Protein AF-A0A3B9LR38-F1 (afdb_monomer)

Sequence (110 aa):
MKTLAETIHGQSDPFAPTHWSVILAAGRSEADPELARAALAQLCQTYWAPLYSFVRSRGYAVHDAQDLTQSFFAYLIEHKIYARADRQKGKFRSFLLASLKNFLADASDR

Radius of gyration: 17.03 Å; Cα contacts (8 Å, |Δi|>4): 72; chains: 1; bounding box: 33×61×38 Å

Mean predicted aligned error: 8.0 Å

Secondary structure (DSSP, 8-state):
-------------SS----HHHHHHHH-TTT-HHHHHHHHHHHHHHHHHHHHHHHHTTT--HHHHHHHHHHHHHHHHHTTGGGG--GGG--HHHHHHHHHHHHHHHHH--

Foldseek 3Di:
DDDDDDDDDPPPPLQDQDDVVLLVQLLPCPPDVVSVVVSLVVVCVRCLVVQLVVLVVVPDDNVRSNVLSVVLSVVCNVVVVSNVDDVVVDGSVVVSVVSSVVSVVVVVVD

Solvent-accessible surface area (backbone atoms only — not comparable to full-atom values): 6557 Å² total; per-residue (Å²): 135,85,84,87,85,84,86,80,79,82,73,71,63,70,62,70,90,77,57,67,66,43,52,54,36,35,53,34,51,89,84,39,51,66,57,10,50,53,27,43,53,50,51,49,66,59,45,46,64,43,50,32,52,53,40,43,75,72,68,49,53,74,66,56,20,51,49,53,44,52,52,48,51,51,52,37,58,76,68,45,50,68,57,70,64,50,75,90,82,47,57,66,67,60,52,52,54,52,52,49,52,53,52,53,52,60,68,69,78,108

pLDDT: mean 84.61, std 16.47, range [34.25, 97.12]

Structure (mmCIF, N/CA/C/O backbone):
data_AF-A0A3B9LR38-F1
#
_entry.id   AF-A0A3B9LR38-F1
#
loop_
_atom_site.group_PDB
_atom_site.id
_atom_site.type_symbol
_atom_site.label_atom_id
_atom_site.label_alt_id
_atom_site.label_comp_id
_atom_site.label_asym_id
_atom_site.label_entity_id
_atom_site.label_seq_id
_atom_site.pdbx_PDB_ins_code
_atom_site.Cartn_x
_atom_site.Cartn_y
_atom_site.Cartn_z
_atom_site.occupancy
_atom_site.B_iso_or_equiv
_atom_site.auth_seq_id
_atom_site.auth_comp_id
_atom_site.auth_asym_id
_atom_site.auth_atom_id
_atom_site.pdbx_PDB_model_num
ATOM 1 N N . MET A 1 1 ? 13.381 -49.519 7.775 1.00 44.41 1 MET A N 1
ATOM 2 C CA . MET A 1 1 ? 12.564 -49.278 6.563 1.00 44.41 1 MET A CA 1
ATOM 3 C C . MET A 1 1 ? 11.939 -47.893 6.732 1.00 44.41 1 MET A C 1
ATOM 5 O O . MET A 1 1 ? 11.012 -47.769 7.508 1.00 44.41 1 MET A O 1
ATOM 9 N N . LYS A 1 2 ? 12.646 -46.787 6.471 1.00 34.25 2 LYS A N 1
ATOM 10 C CA . LYS A 1 2 ? 12.763 -46.039 5.200 1.00 34.25 2 LYS A CA 1
ATOM 11 C C . LYS A 1 2 ? 11.466 -45.915 4.376 1.00 34.25 2 LYS A C 1
ATOM 13 O O . LYS A 1 2 ? 11.116 -46.839 3.659 1.00 34.25 2 LYS A O 1
ATOM 18 N N . THR A 1 3 ? 10.905 -44.703 4.487 1.00 38.25 3 THR A N 1
ATOM 19 C CA . THR A 1 3 ? 10.280 -43.855 3.453 1.00 38.25 3 THR A CA 1
ATOM 20 C C . THR A 1 3 ? 8.892 -44.233 2.949 1.00 38.25 3 THR A C 1
ATOM 22 O O . THR A 1 3 ? 8.753 -45.224 2.253 1.00 38.25 3 THR A O 1
ATOM 25 N N . LEU A 1 4 ? 7.929 -43.326 3.153 1.00 43.00 4 LEU A N 1
ATOM 26 C CA . LEU A 1 4 ? 7.340 -42.560 2.049 1.00 43.00 4 LEU A CA 1
ATOM 27 C C . LEU A 1 4 ? 7.169 -41.102 2.496 1.00 43.00 4 LEU A C 1
ATOM 29 O O . LEU A 1 4 ? 6.490 -40.798 3.472 1.00 43.00 4 LEU A O 1
ATOM 33 N N . ALA A 1 5 ? 7.893 -40.229 1.806 1.00 48.72 5 ALA A N 1
ATOM 34 C CA . ALA A 1 5 ? 7.673 -38.799 1.798 1.00 48.72 5 ALA A CA 1
ATOM 35 C C . ALA A 1 5 ? 6.583 -38.508 0.770 1.00 48.72 5 ALA A C 1
ATOM 37 O O . ALA A 1 5 ? 6.635 -39.083 -0.311 1.00 48.72 5 ALA A O 1
ATOM 38 N N . GLU A 1 6 ? 5.695 -37.561 1.057 1.00 37.69 6 GLU A N 1
ATOM 39 C CA . GLU A 1 6 ? 5.062 -36.779 0.000 1.00 37.69 6 GLU A CA 1
ATOM 40 C C . GLU A 1 6 ? 4.846 -35.337 0.470 1.00 37.69 6 GLU A C 1
ATOM 42 O O . GLU A 1 6 ? 4.072 -35.019 1.371 1.00 37.69 6 GLU A O 1
ATOM 47 N N . THR A 1 7 ? 5.662 -34.483 -0.134 1.00 55.97 7 THR A N 1
ATOM 48 C CA . THR A 1 7 ? 5.723 -33.031 -0.045 1.00 55.97 7 THR A CA 1
ATOM 49 C C . THR A 1 7 ? 4.542 -32.405 -0.778 1.00 55.97 7 THR A C 1
ATOM 51 O O . THR A 1 7 ? 4.366 -32.686 -1.958 1.00 55.97 7 THR A O 1
ATOM 54 N N . ILE A 1 8 ? 3.847 -31.434 -0.175 1.00 48.50 8 ILE A N 1
ATOM 55 C CA . ILE A 1 8 ? 3.139 -30.394 -0.941 1.00 48.50 8 ILE A CA 1
ATOM 56 C C . ILE A 1 8 ? 3.448 -29.019 -0.331 1.00 48.50 8 ILE A C 1
ATOM 58 O O . ILE A 1 8 ? 2.833 -28.578 0.633 1.00 48.50 8 ILE A O 1
ATOM 62 N N . HIS A 1 9 ? 4.468 -28.381 -0.909 1.00 46.28 9 HIS A N 1
ATOM 63 C CA . HIS A 1 9 ? 4.600 -26.946 -1.169 1.00 46.28 9 HIS A CA 1
ATOM 64 C C . HIS A 1 9 ? 3.858 -25.996 -0.218 1.00 46.28 9 HIS A C 1
ATOM 66 O O . HIS A 1 9 ? 2.790 -25.471 -0.537 1.00 46.28 9 HIS A O 1
ATOM 72 N N . GLY A 1 10 ? 4.513 -25.648 0.890 1.00 43.56 10 GLY A N 1
ATOM 73 C CA . GLY A 1 10 ? 4.303 -24.342 1.500 1.00 43.56 10 GLY A CA 1
ATOM 74 C C . GLY A 1 10 ? 4.805 -23.277 0.529 1.00 43.56 10 GLY A C 1
ATOM 75 O O . GLY A 1 10 ? 5.969 -22.895 0.587 1.00 43.56 10 GLY A O 1
ATOM 76 N N . GLN A 1 11 ? 3.954 -22.827 -0.397 1.00 48.88 11 GLN A N 1
ATOM 77 C CA . GLN A 1 11 ? 4.161 -21.525 -1.020 1.00 48.88 11 GLN A CA 1
ATOM 78 C C . GLN A 1 11 ? 4.125 -20.518 0.124 1.00 48.88 11 GLN A C 1
ATOM 80 O O . GLN A 1 11 ? 3.059 -20.214 0.657 1.00 48.88 11 GLN A O 1
ATOM 85 N N . SER A 1 12 ? 5.298 -20.071 0.557 1.00 48.62 12 SER A N 1
ATOM 86 C CA . SER A 1 12 ? 5.441 -18.950 1.468 1.00 48.62 12 SER A CA 1
ATOM 87 C C . SER A 1 12 ? 4.711 -17.782 0.812 1.00 48.62 12 SER A C 1
ATOM 89 O O . SER A 1 12 ? 5.201 -17.254 -0.184 1.00 48.62 12 SER A O 1
ATOM 91 N N . ASP A 1 13 ? 3.510 -17.431 1.286 1.00 58.44 13 ASP A N 1
ATOM 92 C CA . ASP A 1 13 ? 2.839 -16.211 0.836 1.00 58.44 13 ASP A CA 1
ATOM 93 C C . ASP A 1 13 ? 3.826 -15.079 1.157 1.00 58.44 13 ASP A C 1
ATOM 95 O O . ASP A 1 13 ? 4.122 -14.865 2.338 1.00 58.44 13 ASP A O 1
ATOM 99 N N . PRO A 1 14 ? 4.417 -14.400 0.152 1.00 61.31 14 PRO A N 1
ATOM 100 C CA . PRO A 1 14 ? 5.417 -13.369 0.416 1.00 61.31 14 PRO A CA 1
ATOM 101 C C . PRO A 1 14 ? 4.801 -12.211 1.215 1.00 61.31 14 PRO A C 1
ATOM 103 O O . PRO A 1 14 ? 5.517 -11.406 1.804 1.00 61.31 14 PRO A O 1
ATOM 106 N N . PHE A 1 15 ? 3.467 -12.145 1.267 1.00 57.84 15 PHE A N 1
ATOM 107 C CA . PHE A 1 15 ? 2.711 -11.237 2.103 1.00 57.84 15 PHE A CA 1
ATOM 108 C C . PHE A 1 15 ? 2.311 -11.923 3.413 1.00 57.84 15 PHE A C 1
ATOM 110 O O . PHE A 1 15 ? 1.398 -12.753 3.442 1.00 57.84 15 PHE A O 1
ATOM 117 N N . ALA A 1 16 ? 2.928 -11.506 4.521 1.00 66.19 16 ALA A N 1
ATOM 118 C CA . ALA A 1 16 ? 2.472 -11.905 5.847 1.00 66.19 16 ALA A CA 1
ATOM 119 C C . ALA A 1 16 ? 0.984 -11.526 6.047 1.00 66.19 16 ALA A C 1
ATOM 121 O O . ALA A 1 16 ? 0.537 -10.463 5.585 1.00 66.19 16 ALA A O 1
ATOM 122 N N . PRO A 1 17 ? 0.182 -12.373 6.721 1.00 69.00 17 PRO A N 1
ATOM 123 C CA . PRO A 1 17 ? -1.209 -12.059 7.006 1.00 69.00 17 PRO A CA 1
ATOM 124 C C . PRO A 1 17 ? -1.285 -10.804 7.879 1.00 69.00 17 PRO A C 1
ATOM 126 O O . PRO A 1 17 ? -0.883 -10.799 9.037 1.00 69.00 17 PRO A O 1
ATOM 129 N N . THR A 1 18 ? -1.819 -9.722 7.31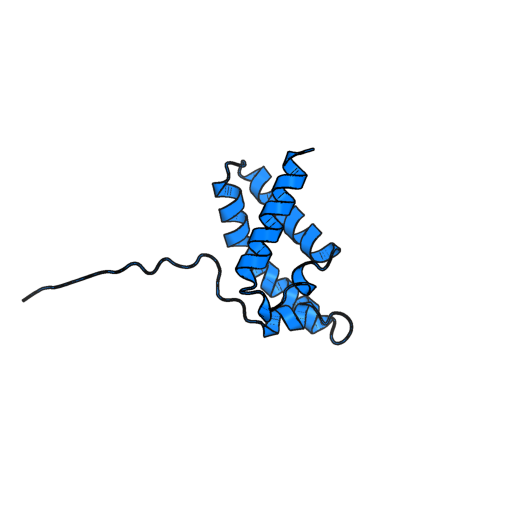8 1.00 78.19 18 THR A N 1
ATOM 130 C CA . THR A 1 18 ? -2.026 -8.485 8.072 1.00 78.19 18 THR A CA 1
ATOM 131 C C . THR A 1 18 ? -3.326 -8.556 8.850 1.00 78.19 18 THR A C 1
ATOM 133 O O . THR A 1 18 ? -4.387 -8.870 8.304 1.00 78.19 18 THR A O 1
ATOM 136 N N . HIS A 1 19 ? -3.242 -8.245 10.140 1.00 82.19 19 HIS A N 1
ATOM 137 C CA . HIS A 1 19 ? -4.398 -8.198 11.018 1.00 82.19 19 HIS A CA 1
ATOM 138 C C . HIS A 1 19 ? -5.227 -6.943 10.726 1.00 82.19 19 HIS A C 1
ATOM 140 O O . HIS A 1 19 ? -4.706 -5.829 10.693 1.00 82.19 19 HIS A O 1
ATOM 146 N N . TRP A 1 20 ? -6.543 -7.110 10.564 1.00 86.88 20 TRP A N 1
ATOM 147 C CA . TRP A 1 20 ? -7.469 -5.999 10.297 1.00 86.88 20 TRP A CA 1
ATOM 148 C C . TRP A 1 20 ? -7.462 -4.915 11.373 1.00 86.88 20 TRP A C 1
ATOM 150 O O . TRP A 1 20 ? -7.708 -3.754 11.059 1.00 86.88 20 TRP A O 1
ATOM 160 N N . SER A 1 21 ? -7.132 -5.268 12.615 1.00 84.50 21 SER A N 1
ATOM 161 C CA . SER A 1 21 ? -6.951 -4.305 13.702 1.00 84.50 21 SER A CA 1
ATOM 162 C C . SER A 1 21 ? -5.874 -3.266 13.389 1.00 84.50 21 SER A C 1
ATOM 164 O O . SER A 1 21 ? -6.075 -2.096 13.684 1.00 84.50 21 SER A O 1
ATOM 166 N N . VAL A 1 22 ? -4.778 -3.665 12.738 1.00 87.19 22 VAL A N 1
ATOM 167 C CA . VAL A 1 22 ? -3.674 -2.769 12.356 1.00 87.19 22 VAL A CA 1
ATOM 168 C C . VAL A 1 22 ? -4.143 -1.781 11.290 1.00 87.19 22 VAL A C 1
ATOM 170 O O . VAL A 1 22 ? -3.883 -0.589 11.384 1.00 87.19 22 VAL A O 1
ATOM 173 N N . ILE A 1 23 ? -4.905 -2.253 10.304 1.00 88.12 23 ILE A N 1
ATOM 174 C CA . ILE A 1 23 ? -5.435 -1.406 9.224 1.00 88.12 23 ILE A CA 1
ATOM 175 C C . ILE A 1 23 ? -6.441 -0.391 9.781 1.00 88.12 23 ILE A C 1
ATOM 177 O O . ILE A 1 23 ? -6.384 0.790 9.449 1.00 88.12 23 ILE A O 1
ATOM 181 N N . LEU A 1 24 ? -7.336 -0.841 10.666 1.00 86.81 24 LEU A N 1
ATOM 182 C CA . LEU A 1 24 ? -8.302 0.034 11.329 1.00 86.81 24 LEU A CA 1
ATOM 183 C C . LEU A 1 24 ? -7.610 1.060 12.233 1.00 86.81 24 LEU A C 1
ATOM 185 O O . LEU A 1 24 ? -8.001 2.222 12.228 1.00 86.81 24 LEU A O 1
ATOM 189 N N . ALA A 1 25 ? -6.584 0.648 12.981 1.00 87.12 25 ALA A N 1
ATOM 190 C CA . ALA A 1 25 ? -5.782 1.540 13.812 1.00 87.12 25 ALA A CA 1
ATOM 191 C C . ALA A 1 25 ? -5.078 2.614 12.969 1.00 87.12 25 ALA A C 1
ATOM 193 O O . ALA A 1 25 ? -5.179 3.794 13.288 1.00 87.12 25 ALA A O 1
ATOM 194 N N . ALA A 1 26 ? -4.469 2.228 11.843 1.00 87.69 26 ALA A N 1
ATOM 195 C CA . ALA A 1 26 ? -3.847 3.160 10.903 1.00 87.69 26 ALA A CA 1
ATOM 196 C C . ALA A 1 26 ? -4.838 4.215 10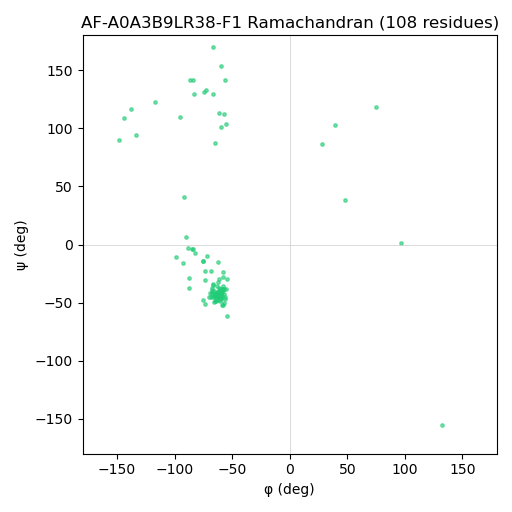.375 1.00 87.69 26 ALA A C 1
ATOM 198 O O . ALA A 1 26 ? -4.470 5.372 10.188 1.00 87.69 26 ALA A O 1
ATOM 199 N N . GLY A 1 27 ? -6.106 3.841 10.166 1.00 86.31 27 GLY A N 1
ATOM 200 C CA . GLY A 1 27 ? -7.163 4.753 9.714 1.00 86.31 27 GLY A CA 1
ATOM 201 C C . GLY A 1 27 ? -7.706 5.715 10.780 1.00 86.31 27 GLY A C 1
ATOM 202 O O . GLY A 1 27 ? -8.374 6.684 10.430 1.00 86.31 27 GLY A O 1
ATOM 203 N N . ARG A 1 28 ? -7.430 5.493 12.073 1.00 84.00 28 ARG A N 1
ATOM 204 C CA . ARG A 1 28 ? -7.966 6.287 13.199 1.00 84.00 28 ARG A CA 1
ATOM 205 C C . ARG A 1 28 ? -7.061 7.459 13.596 1.00 84.00 28 ARG A C 1
ATOM 207 O O . ARG A 1 28 ? -6.920 7.760 14.779 1.00 84.00 28 ARG A O 1
ATOM 214 N N . SER A 1 29 ? -6.485 8.153 12.612 1.00 79.38 29 SER A N 1
ATOM 215 C CA . SER A 1 29 ? -5.486 9.210 12.842 1.00 79.38 29 SER A CA 1
ATOM 216 C C . SER A 1 29 ? -5.961 10.372 13.724 1.00 79.38 29 SER A C 1
ATOM 218 O O . SER A 1 29 ? -5.130 11.057 14.301 1.00 79.38 29 SER A O 1
ATOM 220 N N . GLU A 1 30 ? -7.272 10.616 13.811 1.00 82.12 30 GLU A N 1
ATOM 221 C CA . GLU A 1 30 ? -7.851 11.695 14.629 1.00 82.12 30 GLU A CA 1
ATOM 222 C C . GLU A 1 30 ? -8.133 11.275 16.078 1.00 82.12 30 GLU A C 1
ATOM 224 O O . GLU A 1 30 ? -8.089 12.110 16.974 1.00 82.12 30 GLU A O 1
ATOM 229 N N . ALA A 1 31 ? -8.415 9.990 16.315 1.00 82.81 31 ALA A N 1
ATOM 230 C CA . ALA A 1 31 ? -8.771 9.485 17.641 1.00 82.81 31 ALA A CA 1
ATOM 231 C C . ALA A 1 31 ? -7.537 9.092 18.463 1.00 82.81 31 ALA A C 1
ATOM 233 O O . ALA A 1 31 ? -7.513 9.307 19.671 1.00 82.81 31 ALA A O 1
ATOM 234 N N . ASP A 1 32 ? -6.527 8.513 17.809 1.00 89.69 32 ASP A N 1
ATOM 235 C CA . ASP A 1 32 ? -5.261 8.135 18.438 1.00 89.69 32 ASP A CA 1
ATOM 236 C C . ASP A 1 32 ? -4.110 8.265 17.420 1.00 89.69 32 ASP A C 1
ATOM 238 O O . ASP A 1 32 ? -3.813 7.325 16.671 1.00 89.69 32 ASP A O 1
ATOM 242 N N . PRO A 1 33 ? -3.482 9.453 17.340 1.00 89.56 33 PRO A N 1
ATOM 243 C CA . PRO A 1 33 ? -2.422 9.722 16.374 1.00 89.56 33 PRO A CA 1
ATOM 244 C C . PRO A 1 33 ? -1.185 8.831 16.546 1.00 89.56 33 PRO A C 1
ATOM 246 O O . PRO A 1 33 ? -0.530 8.506 15.553 1.00 89.56 33 PRO A O 1
ATOM 249 N N . GLU A 1 34 ? -0.862 8.433 17.779 1.00 91.06 34 GLU A N 1
ATOM 250 C CA . GLU A 1 34 ? 0.330 7.637 18.084 1.00 91.06 34 GLU A CA 1
ATOM 251 C C . GLU A 1 34 ? 0.126 6.183 17.659 1.00 91.06 34 GLU A C 1
ATOM 253 O O . GLU A 1 34 ? 0.938 5.617 16.921 1.00 91.06 34 GLU A O 1
ATOM 258 N N . LEU A 1 35 ? -1.022 5.603 18.020 1.00 89.31 35 LEU A N 1
ATOM 259 C CA . LEU A 1 35 ? -1.393 4.264 17.577 1.00 89.31 35 LEU A CA 1
ATOM 260 C C . LEU A 1 35 ? -1.520 4.193 16.050 1.00 89.31 35 LEU A C 1
ATOM 262 O O . LEU A 1 35 ? -1.068 3.222 15.437 1.00 89.31 35 LEU A O 1
ATOM 266 N N . ALA A 1 36 ? -2.094 5.221 15.417 1.00 90.69 36 ALA A N 1
ATOM 267 C CA . ALA A 1 36 ? -2.193 5.293 13.963 1.00 90.69 36 ALA A CA 1
ATOM 268 C C . ALA A 1 36 ? -0.807 5.339 13.298 1.00 90.69 36 ALA A C 1
ATOM 270 O O . ALA A 1 36 ? -0.572 4.630 12.315 1.00 90.69 36 ALA A O 1
ATOM 271 N N . ARG A 1 37 ? 0.136 6.113 13.855 1.00 90.94 37 ARG A N 1
ATOM 272 C CA . ARG A 1 37 ? 1.527 6.178 13.377 1.00 90.94 37 ARG A CA 1
ATOM 273 C C . ARG A 1 37 ? 2.225 4.825 13.499 1.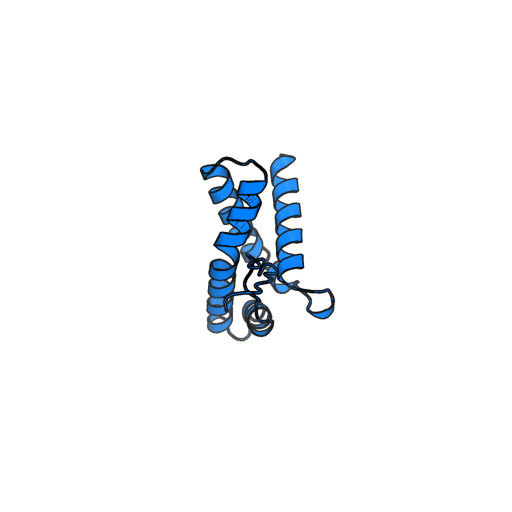00 90.94 37 ARG A C 1
ATOM 275 O O . ARG A 1 37 ? 2.833 4.372 12.530 1.00 90.94 37 ARG A O 1
ATOM 282 N N . ALA A 1 38 ? 2.112 4.173 14.654 1.00 92.62 38 ALA A N 1
ATOM 283 C CA . ALA A 1 38 ? 2.711 2.865 14.899 1.00 92.62 38 ALA A CA 1
ATOM 284 C C . ALA A 1 38 ? 2.145 1.798 13.947 1.00 92.62 38 ALA A C 1
ATOM 286 O O . ALA A 1 38 ? 2.897 1.039 13.331 1.00 92.62 38 ALA A O 1
ATOM 287 N N . ALA A 1 39 ? 0.825 1.790 13.752 1.00 91.75 39 ALA A N 1
ATOM 288 C CA . ALA A 1 39 ? 0.164 0.885 12.822 1.00 91.75 39 ALA A CA 1
ATOM 289 C C . ALA A 1 39 ? 0.597 1.123 11.365 1.00 91.75 39 ALA A C 1
ATOM 291 O O . ALA A 1 39 ? 0.856 0.165 10.635 1.00 91.75 39 ALA A O 1
ATOM 292 N N . LEU A 1 40 ? 0.741 2.384 10.942 1.00 92.50 40 LEU A N 1
ATOM 293 C CA . LEU A 1 40 ? 1.260 2.730 9.615 1.00 92.50 40 LEU A CA 1
ATOM 294 C C . LEU A 1 40 ? 2.705 2.283 9.415 1.00 92.50 40 LEU A C 1
ATOM 296 O O . LEU A 1 40 ? 3.025 1.704 8.375 1.00 92.50 40 LEU A O 1
ATOM 300 N N . ALA A 1 41 ? 3.567 2.501 10.408 1.00 93.44 41 ALA A N 1
ATOM 301 C CA . ALA A 1 41 ? 4.949 2.041 10.364 1.00 93.44 41 ALA A CA 1
ATOM 302 C C . ALA A 1 41 ? 5.015 0.512 10.226 1.00 93.44 41 ALA A C 1
ATOM 304 O O . ALA A 1 41 ? 5.779 0.000 9.405 1.00 93.44 41 ALA A O 1
ATOM 305 N N . GLN A 1 42 ? 4.165 -0.215 10.957 1.00 92.88 42 GLN A N 1
ATOM 306 C CA . GLN A 1 42 ? 4.068 -1.668 10.847 1.00 92.88 42 GLN A CA 1
ATOM 307 C C . GLN A 1 42 ? 3.601 -2.111 9.452 1.00 92.88 42 GLN A C 1
ATOM 309 O O . GLN A 1 42 ? 4.165 -3.056 8.893 1.00 92.88 42 GLN A O 1
ATOM 314 N N . LEU A 1 43 ? 2.605 -1.437 8.863 1.00 92.00 43 LEU A N 1
ATOM 315 C CA . LEU A 1 43 ? 2.154 -1.720 7.496 1.00 92.00 43 LEU A CA 1
ATOM 316 C C . LEU A 1 43 ? 3.284 -1.508 6.484 1.00 92.00 43 LEU A C 1
ATOM 318 O O . LEU A 1 43 ? 3.519 -2.383 5.653 1.00 92.00 43 LEU A O 1
ATOM 322 N N . CYS A 1 44 ? 4.013 -0.394 6.581 1.00 93.12 44 CYS A N 1
ATOM 323 C CA . CYS A 1 44 ? 5.130 -0.103 5.684 1.00 93.12 44 CYS A CA 1
ATOM 324 C C . CYS A 1 44 ? 6.218 -1.177 5.783 1.00 93.12 44 CYS A C 1
ATOM 326 O O . CYS A 1 44 ? 6.607 -1.742 4.767 1.00 93.12 44 CYS A O 1
ATOM 328 N N . GLN A 1 45 ? 6.644 -1.538 6.997 1.00 92.62 45 GLN A N 1
ATOM 329 C CA . GLN A 1 45 ? 7.659 -2.578 7.207 1.00 92.62 45 GLN A CA 1
ATOM 330 C C . GLN A 1 45 ? 7.214 -3.950 6.684 1.00 92.62 45 GLN A C 1
ATOM 332 O O . GLN A 1 45 ? 7.984 -4.645 6.026 1.00 92.62 45 GLN A O 1
ATOM 337 N N . THR A 1 46 ? 5.956 -4.323 6.934 1.00 91.75 46 THR A N 1
ATOM 338 C CA . THR A 1 46 ? 5.410 -5.626 6.523 1.00 91.75 46 THR A CA 1
ATOM 339 C C . THR A 1 46 ? 5.305 -5.745 5.005 1.00 91.75 46 THR A C 1
ATOM 341 O O . THR A 1 46 ? 5.559 -6.809 4.441 1.00 91.75 46 THR A O 1
ATOM 344 N N . TYR A 1 47 ? 4.920 -4.660 4.331 1.00 94.19 47 TYR A N 1
ATOM 345 C CA . TYR A 1 47 ? 4.624 -4.684 2.902 1.00 94.19 47 TYR A CA 1
ATOM 346 C C . TYR A 1 47 ? 5.764 -4.192 2.010 1.00 94.19 47 TYR A C 1
ATOM 348 O O . TYR A 1 47 ? 5.703 -4.425 0.805 1.00 94.19 47 TYR A O 1
ATOM 356 N N . TRP A 1 48 ? 6.819 -3.588 2.562 1.00 95.06 48 TRP A N 1
ATOM 357 C CA . TRP A 1 48 ? 7.956 -3.099 1.782 1.00 95.06 48 TRP A CA 1
ATOM 358 C C . TRP A 1 48 ? 8.572 -4.186 0.893 1.00 95.06 48 TRP A C 1
ATOM 360 O O . TRP A 1 48 ? 8.553 -4.085 -0.333 1.00 95.06 48 TRP A O 1
ATOM 370 N N . ALA A 1 49 ? 9.074 -5.259 1.510 1.00 94.44 49 ALA A N 1
ATOM 371 C CA . ALA A 1 49 ? 9.757 -6.340 0.806 1.00 94.44 49 ALA A CA 1
ATOM 372 C C . ALA A 1 49 ? 8.886 -7.037 -0.260 1.00 94.44 49 ALA A C 1
ATOM 374 O O . ALA A 1 49 ? 9.369 -7.217 -1.385 1.00 94.44 49 ALA A O 1
ATOM 375 N N . PRO A 1 50 ? 7.621 -7.418 0.016 1.00 95.38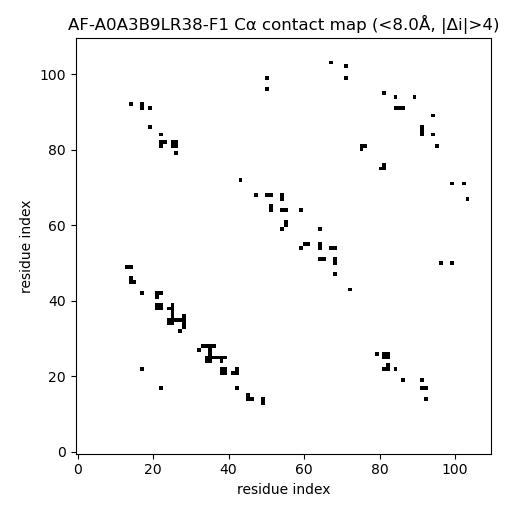 50 PRO A N 1
ATOM 376 C CA . PRO A 1 50 ? 6.817 -8.094 -0.994 1.00 95.38 50 PRO A CA 1
ATOM 377 C C . PRO A 1 50 ? 6.334 -7.166 -2.116 1.00 95.38 50 PRO A C 1
ATOM 379 O O . PRO A 1 50 ? 6.234 -7.622 -3.255 1.00 95.38 50 PRO A O 1
ATOM 382 N N . LEU A 1 51 ? 6.094 -5.874 -1.854 1.00 96.12 51 LEU A N 1
ATOM 383 C CA . LEU A 1 51 ? 5.784 -4.922 -2.926 1.00 96.12 51 LEU A CA 1
ATOM 384 C C . LEU A 1 51 ? 7.010 -4.640 -3.795 1.00 96.12 51 LEU A C 1
ATOM 386 O O . LEU A 1 51 ? 6.905 -4.745 -5.012 1.00 96.12 51 LEU A O 1
ATOM 390 N N . TYR A 1 52 ? 8.180 -4.405 -3.196 1.00 96.50 52 TYR A N 1
ATOM 391 C CA . TYR A 1 52 ? 9.432 -4.263 -3.942 1.00 96.50 52 TYR A CA 1
ATOM 392 C C . TYR A 1 52 ? 9.713 -5.491 -4.817 1.00 96.50 52 TYR A C 1
ATOM 394 O O . TYR A 1 52 ? 10.014 -5.360 -6.002 1.00 96.50 52 TYR A O 1
ATOM 402 N N . SER A 1 53 ? 9.545 -6.699 -4.271 1.00 96.25 53 SER A N 1
ATOM 403 C CA . SER A 1 53 ? 9.722 -7.947 -5.026 1.00 96.25 53 SER A CA 1
ATOM 404 C C . SER A 1 53 ? 8.743 -8.059 -6.198 1.00 96.25 53 SER A C 1
ATOM 406 O O . SER A 1 53 ? 9.114 -8.524 -7.276 1.00 96.25 53 SER A O 1
ATOM 408 N N . PHE A 1 54 ? 7.502 -7.600 -6.018 1.00 95.75 54 PHE A N 1
ATOM 409 C CA . PHE A 1 54 ? 6.518 -7.536 -7.094 1.00 95.75 54 PHE A CA 1
ATOM 410 C C . PHE A 1 54 ? 6.889 -6.506 -8.169 1.00 95.75 54 PHE A C 1
ATOM 412 O O . PHE A 1 54 ? 6.743 -6.794 -9.351 1.00 95.75 54 PHE A O 1
ATOM 419 N N . VAL A 1 55 ? 7.397 -5.329 -7.798 1.00 96.06 55 VAL A N 1
ATOM 420 C CA . VAL A 1 55 ? 7.885 -4.341 -8.775 1.00 96.06 55 VAL A CA 1
ATOM 421 C C . VAL A 1 55 ? 9.096 -4.905 -9.528 1.00 96.06 55 VAL A C 1
ATOM 423 O O . VAL A 1 55 ? 9.142 -4.859 -10.753 1.00 96.06 55 VAL A O 1
ATOM 426 N N . ARG A 1 56 ? 10.042 -5.546 -8.834 1.00 96.31 56 ARG A N 1
ATOM 427 C CA . ARG A 1 56 ? 11.206 -6.204 -9.454 1.00 96.31 56 ARG A CA 1
ATOM 428 C C . ARG A 1 56 ? 10.816 -7.276 -10.470 1.00 96.31 56 ARG A C 1
ATOM 430 O O . ARG A 1 56 ? 11.445 -7.365 -11.520 1.00 96.31 56 ARG A O 1
ATOM 437 N N . SER A 1 57 ? 9.775 -8.063 -10.197 1.00 94.88 57 SER A N 1
ATOM 438 C CA . SER A 1 57 ? 9.308 -9.096 -11.131 1.00 94.88 57 SER A CA 1
ATOM 439 C C . SER A 1 57 ? 8.617 -8.536 -12.380 1.00 94.88 57 SER A C 1
ATOM 441 O O . SER A 1 57 ? 8.393 -9.280 -13.331 1.00 94.88 57 SER A O 1
ATOM 443 N N . ARG A 1 58 ? 8.327 -7.227 -12.420 1.00 92.19 58 ARG A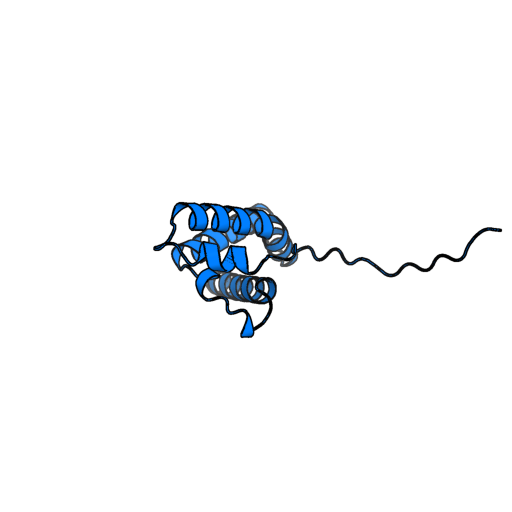 N 1
ATOM 444 C CA . ARG A 1 58 ? 7.802 -6.518 -13.600 1.00 92.19 58 ARG A CA 1
ATOM 445 C C . ARG A 1 58 ? 8.884 -6.044 -14.575 1.00 92.19 58 ARG A C 1
ATOM 447 O O . ARG A 1 58 ? 8.533 -5.532 -15.629 1.00 92.19 58 ARG A O 1
ATOM 454 N N . GLY A 1 59 ? 10.166 -6.232 -14.253 1.00 93.94 59 GLY A N 1
ATOM 455 C CA . GLY A 1 59 ? 11.284 -5.932 -15.156 1.00 93.94 59 GLY A CA 1
ATOM 456 C C . GLY A 1 59 ? 11.952 -4.568 -14.959 1.00 93.94 59 GLY A C 1
ATOM 457 O O . GLY A 1 59 ? 12.913 -4.278 -15.664 1.00 93.94 59 GLY A O 1
ATOM 458 N N . TYR A 1 60 ? 11.510 -3.758 -13.991 1.00 95.19 60 TYR A N 1
ATOM 459 C CA . TYR A 1 60 ? 12.187 -2.504 -13.626 1.00 95.19 60 TYR A CA 1
ATOM 460 C C . TYR A 1 60 ? 13.627 -2.757 -13.162 1.00 95.19 60 TYR A C 1
ATOM 462 O O . TYR A 1 60 ? 13.924 -3.834 -12.635 1.00 95.19 60 TYR A O 1
ATOM 470 N N . ALA A 1 61 ? 14.526 -1.776 -13.310 1.00 96.12 61 ALA A N 1
ATOM 471 C CA . ALA A 1 61 ? 15.873 -1.850 -12.744 1.00 96.12 61 ALA A CA 1
ATOM 472 C C . ALA A 1 61 ? 15.834 -1.815 -11.203 1.00 96.12 61 ALA A C 1
ATOM 474 O O . ALA A 1 61 ? 14.781 -1.657 -10.587 1.00 96.12 61 ALA A O 1
ATOM 475 N N . VAL A 1 62 ? 16.964 -2.083 -10.539 1.00 96.12 62 VAL A N 1
ATOM 476 C CA . VAL A 1 62 ? 16.994 -2.168 -9.063 1.00 96.12 62 VAL A CA 1
ATOM 477 C C . VAL A 1 62 ? 16.659 -0.814 -8.442 1.00 96.12 62 VAL A C 1
ATOM 479 O O . VAL A 1 62 ? 15.816 -0.764 -7.552 1.00 96.12 62 VAL A O 1
ATOM 482 N N . HIS A 1 63 ? 17.278 0.255 -8.948 1.00 96.38 63 HIS A N 1
ATOM 483 C CA . HIS A 1 63 ? 17.041 1.619 -8.479 1.00 96.38 63 HIS A CA 1
ATOM 484 C C . HIS A 1 63 ? 15.601 2.058 -8.767 1.00 96.38 63 HIS A C 1
ATOM 486 O O . HIS A 1 63 ? 14.897 2.427 -7.835 1.00 96.38 63 HIS A O 1
ATOM 492 N N . ASP A 1 64 ? 15.110 1.862 -9.997 1.00 95.56 64 ASP A N 1
ATOM 493 C CA . ASP A 1 64 ? 13.722 2.185 -10.354 1.00 95.56 64 ASP A CA 1
ATOM 494 C C . ASP A 1 64 ? 12.715 1.456 -9.464 1.00 95.56 64 ASP A C 1
ATOM 496 O O . ASP A 1 64 ? 11.740 2.036 -9.002 1.00 95.56 64 ASP A O 1
ATOM 500 N N . ALA A 1 65 ? 12.942 0.169 -9.185 1.00 96.31 65 ALA A N 1
ATOM 501 C CA . ALA A 1 65 ? 12.037 -0.594 -8.337 1.00 96.31 65 ALA A CA 1
ATOM 502 C C . ALA A 1 65 ? 12.040 -0.100 -6.883 1.00 96.31 65 ALA A C 1
ATOM 504 O O . ALA A 1 65 ? 10.995 -0.139 -6.231 1.00 96.31 65 ALA A O 1
ATOM 505 N N . GLN A 1 66 ? 13.190 0.344 -6.366 1.00 96.81 66 GLN A N 1
ATOM 506 C CA . GLN A 1 66 ? 13.280 0.957 -5.039 1.00 96.81 66 GLN A CA 1
ATOM 507 C C . GLN A 1 66 ? 12.518 2.281 -5.007 1.00 96.81 66 GLN A C 1
ATOM 509 O O . GLN A 1 66 ? 11.667 2.456 -4.132 1.00 96.81 66 GLN A O 1
ATOM 514 N N . ASP A 1 67 ? 12.758 3.149 -5.988 1.00 96.38 67 ASP A N 1
ATOM 515 C CA . ASP A 1 67 ? 12.133 4.466 -6.087 1.00 96.38 67 ASP A CA 1
ATOM 516 C C . ASP A 1 67 ? 10.620 4.349 -6.272 1.00 96.38 67 ASP A C 1
ATOM 518 O O . ASP A 1 67 ? 9.864 4.912 -5.488 1.00 96.38 67 ASP A O 1
ATOM 522 N N . LEU A 1 68 ? 10.149 3.517 -7.205 1.00 97.12 68 LEU A N 1
ATOM 523 C CA . LEU A 1 68 ? 8.719 3.268 -7.412 1.00 97.12 68 LEU A CA 1
ATOM 524 C C . LEU A 1 68 ? 8.039 2.713 -6.157 1.00 97.12 68 LEU A C 1
ATOM 526 O O . LEU A 1 68 ? 6.905 3.083 -5.853 1.00 97.12 68 LEU A O 1
ATOM 530 N N . THR A 1 69 ? 8.721 1.841 -5.408 1.00 96.81 69 THR A N 1
ATOM 531 C CA . THR A 1 69 ? 8.178 1.319 -4.147 1.00 96.81 69 THR A CA 1
ATOM 532 C C . THR A 1 69 ? 8.105 2.424 -3.090 1.00 96.81 69 THR A C 1
ATOM 534 O O . THR A 1 69 ? 7.065 2.560 -2.446 1.00 96.81 69 THR A O 1
ATOM 537 N N . GLN A 1 70 ? 9.153 3.247 -2.936 1.00 96.31 70 GLN A N 1
ATOM 538 C CA . GLN A 1 70 ? 9.140 4.411 -2.035 1.00 96.31 70 GLN A CA 1
ATOM 539 C C . GLN A 1 70 ? 8.006 5.376 -2.403 1.00 96.31 70 GLN A C 1
ATOM 541 O O . GLN A 1 70 ? 7.181 5.718 -1.554 1.00 96.31 70 GLN A O 1
ATOM 546 N N . SER A 1 71 ? 7.927 5.774 -3.673 1.00 96.69 71 SER A N 1
ATOM 547 C CA . SER A 1 71 ? 6.914 6.698 -4.184 1.00 96.69 71 SER A CA 1
ATOM 548 C C . SER A 1 71 ? 5.502 6.155 -3.997 1.00 96.69 71 SER A C 1
ATOM 550 O O . SER A 1 71 ? 4.611 6.910 -3.614 1.00 96.69 71 SER A O 1
ATOM 552 N N . PHE A 1 72 ? 5.291 4.849 -4.178 1.00 97.12 72 PHE A N 1
ATOM 553 C CA . PHE A 1 72 ? 4.000 4.232 -3.896 1.00 97.12 72 PHE A CA 1
ATOM 554 C C . PHE A 1 72 ? 3.606 4.362 -2.420 1.00 97.12 72 PHE A C 1
ATOM 556 O O . PHE A 1 72 ? 2.463 4.708 -2.129 1.00 97.12 72 PHE A O 1
ATOM 563 N N . PHE A 1 73 ? 4.520 4.108 -1.477 1.00 96.12 73 PHE A N 1
ATOM 564 C CA . PHE A 1 73 ? 4.213 4.276 -0.052 1.00 96.12 73 PHE A CA 1
ATOM 565 C C . PHE A 1 73 ? 3.957 5.739 0.313 1.00 96.12 73 PHE A C 1
ATOM 567 O O . PHE A 1 73 ? 3.016 6.008 1.060 1.00 96.12 73 PHE A O 1
ATOM 574 N N . ALA A 1 74 ? 4.731 6.676 -0.241 1.00 95.75 74 ALA A N 1
ATOM 575 C CA . ALA A 1 74 ? 4.488 8.106 -0.065 1.00 95.75 74 ALA A CA 1
ATOM 576 C C . ALA A 1 74 ? 3.076 8.486 -0.545 1.00 95.75 74 ALA A C 1
ATOM 578 O O . ALA A 1 74 ? 2.291 9.023 0.235 1.00 95.75 74 ALA A O 1
ATOM 579 N N . TYR A 1 75 ? 2.711 8.080 -1.764 1.00 95.25 75 TYR A N 1
ATOM 580 C CA . TYR A 1 75 ? 1.380 8.273 -2.345 1.00 95.25 75 TYR A CA 1
ATOM 581 C C . TYR A 1 75 ? 0.267 7.626 -1.499 1.00 95.25 75 TYR A C 1
ATOM 583 O O . TYR A 1 75 ? -0.760 8.243 -1.202 1.00 95.25 75 TYR A O 1
ATOM 591 N N . LEU A 1 76 ? 0.472 6.385 -1.048 1.00 94.62 76 LEU A N 1
ATOM 592 C CA . LEU A 1 76 ? -0.472 5.654 -0.202 1.00 94.62 76 LEU A CA 1
ATOM 593 C C . LEU A 1 76 ? -0.750 6.399 1.114 1.00 94.62 76 LEU A C 1
ATOM 595 O O . LEU A 1 76 ? -1.900 6.430 1.567 1.00 94.62 76 LEU A O 1
ATOM 599 N N . ILE A 1 77 ? 0.297 6.968 1.722 1.00 93.44 77 ILE A N 1
ATOM 600 C CA . ILE A 1 77 ? 0.230 7.695 2.992 1.00 93.44 77 ILE A CA 1
ATOM 601 C C . ILE A 1 77 ? -0.424 9.063 2.803 1.0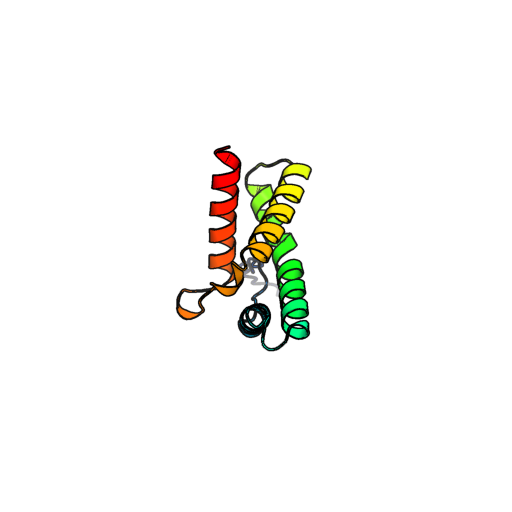0 93.44 77 ILE A C 1
ATOM 603 O O . ILE A 1 77 ? -1.385 9.369 3.511 1.00 93.44 77 ILE A O 1
ATOM 607 N N . GLU A 1 78 ? 0.056 9.845 1.836 1.00 93.94 78 GLU A N 1
ATOM 608 C CA . GLU A 1 78 ? -0.416 11.199 1.534 1.00 93.94 78 GLU A CA 1
ATOM 609 C C . GLU A 1 78 ? -1.920 11.220 1.242 1.00 93.94 78 GLU A C 1
ATOM 611 O O . GLU A 1 78 ? -2.671 11.994 1.835 1.00 93.94 78 GLU A O 1
ATOM 616 N N . HIS A 1 79 ? -2.394 10.291 0.409 1.00 92.75 79 HIS A N 1
ATOM 617 C CA . HIS A 1 79 ? -3.807 10.207 0.035 1.00 92.75 79 HIS A CA 1
ATOM 618 C C . HIS A 1 79 ? -4.647 9.314 0.959 1.00 92.75 79 HIS A C 1
ATOM 620 O O . HIS A 1 79 ? -5.822 9.054 0.668 1.00 92.75 79 HIS A O 1
ATOM 626 N N . LYS A 1 80 ? -4.058 8.816 2.056 1.00 91.88 80 LYS A N 1
ATOM 627 C CA . LYS A 1 80 ? -4.684 7.902 3.028 1.00 91.88 80 LYS A CA 1
ATOM 628 C C . LYS A 1 80 ? -5.410 6.722 2.370 1.00 91.88 80 LYS A C 1
ATOM 630 O O . LYS A 1 80 ? -6.480 6.300 2.809 1.00 91.88 80 LYS A O 1
ATOM 635 N N . ILE A 1 81 ? -4.850 6.175 1.293 1.00 92.50 81 ILE A N 1
ATOM 636 C CA . ILE A 1 81 ? -5.513 5.140 0.482 1.00 92.50 81 ILE A CA 1
ATOM 637 C C . ILE A 1 81 ? -5.747 3.873 1.304 1.00 92.50 81 ILE A C 1
ATOM 639 O O . ILE A 1 81 ? -6.798 3.250 1.179 1.00 92.50 81 ILE A O 1
ATOM 643 N N . TYR A 1 82 ? -4.826 3.538 2.210 1.00 89.88 82 TYR A N 1
ATOM 644 C CA . TYR A 1 82 ? -4.965 2.418 3.145 1.00 89.88 82 TYR A CA 1
ATOM 645 C C . TYR A 1 82 ? -6.252 2.483 3.988 1.00 89.88 82 TYR A C 1
ATOM 647 O O . TYR A 1 82 ? -6.801 1.436 4.326 1.00 89.88 82 TYR A O 1
ATOM 655 N N . ALA A 1 83 ? -6.773 3.681 4.282 1.00 89.75 83 ALA A N 1
ATOM 656 C CA . ALA A 1 83 ? -7.996 3.867 5.063 1.00 89.75 83 ALA A CA 1
ATOM 657 C C . ALA A 1 83 ? -9.274 3.555 4.264 1.00 89.75 83 ALA A C 1
ATOM 659 O O . ALA A 1 83 ? -10.341 3.387 4.845 1.00 89.75 83 ALA A O 1
ATOM 660 N N . ARG A 1 84 ? -9.176 3.444 2.932 1.00 89.88 84 ARG A N 1
ATOM 661 C CA . ARG A 1 84 ? -10.289 3.053 2.050 1.00 89.88 84 ARG A CA 1
ATOM 662 C C . ARG A 1 84 ? -10.481 1.537 1.978 1.00 89.88 84 ARG A C 1
ATOM 664 O O . ARG A 1 84 ? -11.429 1.074 1.343 1.00 89.88 84 ARG A O 1
ATOM 671 N N . ALA A 1 85 ? -9.569 0.761 2.565 1.00 90.12 85 ALA A N 1
ATOM 672 C CA . ALA A 1 85 ? -9.655 -0.688 2.555 1.00 90.12 85 ALA A CA 1
ATOM 673 C C . ALA A 1 85 ? -10.865 -1.170 3.363 1.00 90.12 85 ALA A C 1
ATOM 675 O O . ALA A 1 85 ? -11.045 -0.816 4.525 1.00 90.12 85 ALA A O 1
ATOM 676 N N . ASP A 1 86 ? -11.661 -2.038 2.747 1.00 87.44 86 ASP A N 1
ATOM 677 C CA . ASP A 1 86 ? -12.890 -2.568 3.327 1.00 87.44 86 ASP A CA 1
ATOM 678 C C . ASP A 1 86 ? -12.772 -4.084 3.505 1.00 87.44 86 ASP A C 1
ATOM 680 O O . ASP A 1 86 ? -12.554 -4.827 2.542 1.00 87.44 86 ASP A O 1
ATOM 684 N N . ARG A 1 87 ? -12.940 -4.546 4.749 1.00 87.50 87 ARG A N 1
ATOM 685 C CA . ARG A 1 87 ? -12.882 -5.969 5.106 1.00 87.50 87 ARG A CA 1
ATOM 686 C C . ARG A 1 87 ? -13.950 -6.799 4.407 1.00 87.50 87 ARG A C 1
ATOM 688 O O . ARG A 1 87 ? -13.713 -7.979 4.155 1.00 87.50 87 ARG A O 1
ATOM 695 N N . GLN A 1 88 ? -15.098 -6.210 4.086 1.00 89.69 88 GLN A N 1
ATOM 696 C CA . GLN A 1 88 ? -16.173 -6.901 3.378 1.00 89.69 88 GLN A CA 1
ATOM 697 C C . GLN A 1 88 ? -15.839 -7.121 1.897 1.00 89.69 88 GLN A C 1
ATOM 699 O O . GLN A 1 88 ? -16.353 -8.056 1.290 1.00 89.69 88 GLN A O 1
ATOM 704 N N . LYS A 1 89 ? -14.932 -6.319 1.321 1.00 86.31 89 LYS A N 1
ATOM 705 C CA . LYS A 1 89 ? -14.525 -6.409 -0.093 1.00 86.31 89 LYS A CA 1
ATOM 706 C C . LYS A 1 89 ? -13.358 -7.365 -0.347 1.00 86.31 89 LYS A C 1
ATOM 708 O O . LYS A 1 89 ? -12.972 -7.566 -1.496 1.00 86.31 89 LYS A O 1
ATOM 713 N N . GLY A 1 90 ? -12.791 -7.970 0.697 1.00 88.69 90 GLY A N 1
ATOM 714 C CA . GLY A 1 90 ? -11.754 -8.992 0.573 1.00 88.69 90 GLY A CA 1
ATOM 715 C C . GLY A 1 90 ? -10.562 -8.756 1.492 1.00 88.69 90 GLY A C 1
ATOM 716 O O . GLY A 1 90 ? -10.681 -8.151 2.550 1.00 88.69 90 GLY A O 1
ATOM 717 N N . LYS A 1 91 ? -9.393 -9.286 1.113 1.00 89.88 91 LYS A N 1
ATOM 718 C CA . LYS A 1 91 ? -8.159 -9.190 1.910 1.00 89.88 91 LYS A CA 1
ATOM 719 C C . LYS A 1 91 ? -7.418 -7.887 1.598 1.00 89.88 91 LYS A C 1
ATOM 721 O O . LYS A 1 91 ? -7.277 -7.525 0.433 1.00 89.88 91 LYS A O 1
ATOM 726 N N . PHE A 1 92 ? -6.828 -7.254 2.614 1.00 90.81 92 PHE A N 1
ATOM 727 C CA . PHE A 1 92 ? -6.039 -6.024 2.448 1.00 90.81 92 PHE A CA 1
ATOM 728 C C . PHE A 1 92 ? -4.894 -6.157 1.440 1.00 90.81 92 PHE A C 1
ATOM 730 O O . PHE A 1 92 ? -4.674 -5.266 0.633 1.00 90.81 92 PHE A O 1
ATOM 737 N N . ARG A 1 93 ? -4.215 -7.309 1.411 1.00 89.75 93 ARG A N 1
ATOM 738 C CA . ARG A 1 93 ? -3.165 -7.592 0.418 1.00 89.75 93 ARG A CA 1
ATOM 739 C C . ARG A 1 93 ? -3.650 -7.470 -1.029 1.00 89.75 93 ARG A C 1
ATOM 741 O O . ARG A 1 93 ? -2.921 -6.970 -1.875 1.00 89.75 93 ARG A O 1
ATOM 748 N N . SER A 1 94 ? -4.879 -7.906 -1.311 1.00 91.31 94 SER A N 1
ATOM 749 C CA . SER A 1 94 ? -5.467 -7.823 -2.650 1.00 91.31 94 SER A CA 1
ATOM 750 C C . SER A 1 94 ? -5.758 -6.372 -3.019 1.00 91.31 94 SER A C 1
ATOM 752 O O . SER A 1 94 ? -5.458 -5.960 -4.135 1.00 91.31 94 SER A O 1
ATOM 754 N N . PHE A 1 95 ? -6.275 -5.598 -2.061 1.00 93.62 95 PHE A N 1
ATOM 755 C CA . PHE A 1 95 ? -6.455 -4.156 -2.200 1.00 93.62 95 PHE A CA 1
ATOM 756 C C . PHE A 1 95 ? -5.120 -3.451 -2.478 1.00 93.62 95 PHE A C 1
ATOM 758 O O . PHE A 1 95 ? -4.994 -2.766 -3.486 1.00 93.62 95 PHE A O 1
ATOM 765 N N . LEU A 1 96 ? -4.101 -3.694 -1.650 1.00 94.06 96 LEU A N 1
ATOM 766 C CA . LEU A 1 96 ? -2.796 -3.046 -1.764 1.00 94.06 96 LEU A CA 1
ATOM 767 C C . LEU A 1 96 ? -2.112 -3.358 -3.100 1.00 94.06 96 LEU A C 1
ATOM 769 O O . LEU A 1 96 ? -1.574 -2.464 -3.746 1.00 94.06 96 LEU A O 1
ATOM 773 N N . LEU A 1 97 ? -2.184 -4.614 -3.549 1.00 94.31 97 LEU A N 1
ATOM 774 C CA . LEU A 1 97 ? -1.625 -5.020 -4.834 1.00 94.31 97 LEU A CA 1
ATOM 775 C C . LEU A 1 97 ? -2.374 -4.393 -6.019 1.00 94.31 97 LEU A C 1
ATOM 777 O O . LEU A 1 97 ? -1.748 -4.038 -7.015 1.00 94.31 97 LEU A O 1
ATOM 781 N N . ALA A 1 98 ? -3.700 -4.261 -5.931 1.00 95.25 98 ALA A N 1
ATOM 782 C CA . ALA A 1 98 ? -4.485 -3.561 -6.944 1.00 95.25 98 ALA A CA 1
ATOM 783 C C . ALA A 1 98 ? -4.124 -2.067 -6.991 1.00 95.25 98 ALA A C 1
ATOM 785 O O . ALA A 1 98 ? -3.882 -1.537 -8.072 1.00 95.25 98 ALA A O 1
ATOM 786 N N . SER A 1 99 ? -3.996 -1.413 -5.831 1.00 95.56 99 SER A N 1
ATOM 787 C CA . SER A 1 99 ? -3.549 -0.019 -5.737 1.00 95.56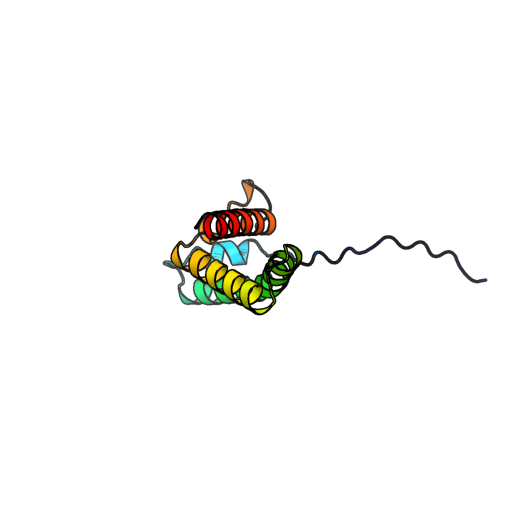 99 SER A CA 1
ATOM 788 C C . SER A 1 99 ? -2.152 0.186 -6.325 1.00 95.56 99 SER A C 1
ATOM 790 O O . SER A 1 99 ? -1.963 1.134 -7.080 1.00 95.56 99 SER A O 1
ATOM 792 N N . LEU A 1 100 ? -1.198 -0.712 -6.050 1.00 96.31 100 LEU A N 1
ATOM 793 C CA . LEU A 1 100 ? 0.148 -0.636 -6.629 1.00 96.31 100 LEU A CA 1
ATOM 794 C C . LEU A 1 100 ? 0.122 -0.783 -8.154 1.00 96.31 100 LEU A C 1
ATOM 796 O O . LEU A 1 100 ? 0.791 -0.033 -8.852 1.00 96.31 100 LEU A O 1
ATOM 800 N N . LYS A 1 101 ? -0.659 -1.726 -8.695 1.00 95.56 101 LYS A N 1
ATOM 801 C CA . LYS A 1 101 ? -0.788 -1.887 -10.153 1.00 95.56 101 LYS A CA 1
ATOM 802 C C . LYS A 1 101 ? -1.328 -0.623 -10.820 1.00 95.56 101 LYS A C 1
ATOM 804 O O . LYS A 1 101 ? -0.808 -0.240 -11.860 1.00 95.56 101 LYS A O 1
ATOM 809 N N . ASN A 1 102 ? -2.330 0.013 -10.215 1.00 94.88 102 ASN A N 1
ATOM 810 C CA . ASN A 1 102 ? -2.882 1.266 -10.726 1.00 94.88 102 ASN A CA 1
ATOM 811 C C . ASN A 1 102 ? -1.846 2.397 -10.667 1.00 94.88 102 ASN A C 1
ATOM 813 O O . ASN A 1 102 ? -1.692 3.116 -11.644 1.00 94.88 102 ASN A O 1
ATOM 817 N N . PHE A 1 103 ? -1.096 2.503 -9.566 1.00 95.38 103 PHE A N 1
ATOM 818 C CA . PHE A 1 103 ? -0.013 3.481 -9.420 1.00 95.38 103 PHE A CA 1
ATOM 819 C C . PHE A 1 103 ? 1.084 3.303 -10.482 1.00 95.38 103 PHE A C 1
ATOM 821 O O . PHE A 1 103 ? 1.505 4.270 -11.104 1.00 95.38 103 PHE A O 1
ATOM 828 N N . LEU A 1 104 ? 1.524 2.065 -10.733 1.00 94.31 104 LEU A N 1
ATOM 829 C C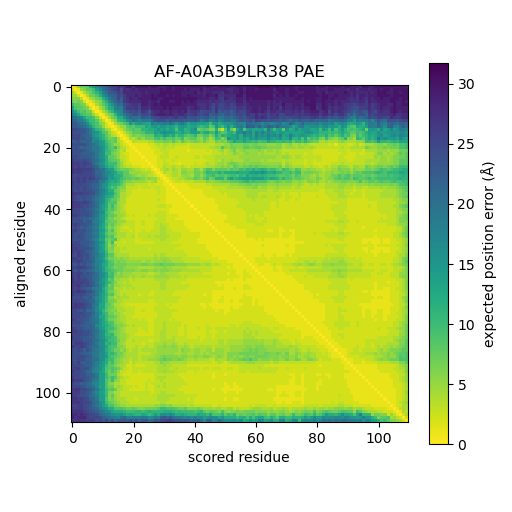A . LEU A 1 104 ? 2.543 1.783 -11.751 1.00 94.31 104 LEU A CA 1
ATOM 830 C C . LEU A 1 104 ? 2.048 2.058 -13.178 1.00 94.31 104 LEU A C 1
ATOM 832 O O . LEU A 1 104 ? 2.844 2.454 -14.026 1.00 94.31 104 LEU A O 1
ATOM 836 N N . ALA A 1 105 ? 0.760 1.823 -13.451 1.00 92.56 105 ALA A N 1
ATOM 837 C CA . ALA A 1 105 ? 0.168 2.114 -14.754 1.00 92.56 105 ALA A CA 1
ATOM 838 C C . ALA A 1 105 ? 0.139 3.626 -15.024 1.00 92.56 105 ALA A C 1
ATOM 840 O O . ALA A 1 105 ? 0.569 4.044 -16.091 1.00 92.56 105 ALA A O 1
ATOM 841 N N . ASP A 1 106 ? -0.275 4.423 -14.036 1.00 89.12 106 ASP A N 1
ATOM 842 C CA . ASP A 1 106 ? -0.256 5.893 -14.102 1.00 89.12 106 ASP A CA 1
ATOM 843 C C . ASP A 1 106 ? 1.173 6.438 -14.272 1.00 89.12 106 ASP A C 1
ATOM 845 O O . ASP A 1 106 ? 1.430 7.306 -15.099 1.00 89.12 106 ASP A O 1
ATOM 849 N N . ALA A 1 107 ? 2.146 5.854 -13.566 1.00 79.12 107 ALA A N 1
ATOM 850 C CA . ALA A 1 107 ? 3.554 6.229 -13.697 1.00 79.12 107 ALA A CA 1
ATOM 851 C C . ALA A 1 107 ? 4.191 5.857 -15.051 1.00 79.12 107 ALA A C 1
ATOM 853 O O . ALA A 1 107 ? 5.205 6.447 -15.406 1.00 79.12 107 ALA A O 1
ATOM 854 N N . SER A 1 108 ? 3.643 4.878 -15.783 1.00 70.19 108 SER A N 1
ATOM 855 C CA . SER A 1 108 ? 4.182 4.437 -17.083 1.00 70.19 108 SER A CA 1
ATOM 856 C C . SER A 1 108 ? 3.544 5.148 -18.284 1.00 70.19 108 SER A C 1
ATOM 858 O O . SER A 1 108 ? 4.081 5.052 -19.383 1.00 70.19 108 SER A O 1
ATOM 860 N N . ASP A 1 109 ? 2.400 5.814 -18.097 1.00 68.62 109 ASP A N 1
ATOM 861 C CA . ASP A 1 109 ? 1.683 6.565 -19.145 1.00 68.62 109 ASP A CA 1
ATOM 862 C C . ASP A 1 109 ? 2.223 7.999 -19.327 1.00 68.62 109 ASP A C 1
ATOM 864 O O . ASP A 1 109 ? 1.783 8.742 -20.204 1.00 68.62 109 ASP A O 1
ATOM 868 N N . ARG A 1 110 ? 3.187 8.397 -18.492 1.00 52.94 110 ARG A N 1
ATOM 869 C CA . ARG A 1 110 ? 3.768 9.737 -18.430 1.00 52.94 110 ARG A CA 1
ATOM 870 C C . ARG A 1 110 ? 5.195 9.769 -18.965 1.00 52.94 110 ARG A C 1
ATOM 872 O O . ARG A 1 110 ? 5.532 10.790 -19.607 1.00 52.94 110 ARG A O 1
#

Nearest PDB structures (foldseek):
  2z2s-assembly2_C  TM=7.891E-01  e=5.592E-02  Cereibacter sphaeroides 2.4.1
  2z2s-assembly1_A  TM=8.255E-01  e=8.203E-02  Cereibacter sphaeroides 2.4.1
  2z2s-assembly3_E  TM=8.118E-01  e=1.498E-01  Cereibacter sphaeroides 2.4.1
  6omf-assembly1_F  TM=5.892E-01  e=1.858E+00  Salmonella enterica subsp. enterica serovar Typhimurium
  3nxc-assembly1_A-2  TM=4.472E-01  e=6.193E+00  Escherichi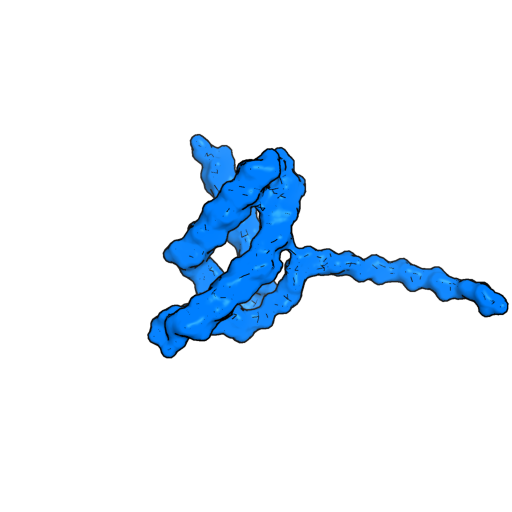a coli K-12